Protein AF-A0A7X9BH98-F1 (afdb_monomer)

Foldseek 3Di:
DAFPDWDDAAQKTKTKDKDKDAPDCVVHDPPDDDDDHIWIKIKMWIAGPVCPPPPAAEAEDDPDDPAEAWDDDRHCPSPVVSVVQRVRHGYMTIGPCCHDPGDPDDPVNVQCVDPPGD

pLDDT: mean 91.59, std 9.18, range [48.41, 98.5]

Radius of gyration: 16.56 Å; Cα contacts (8 Å, |Δi|>4): 212; chains: 1; bounding box: 44×30×42 Å

Sequence (118 aa):
MTLLTQYYVPGLHIEDRSIRVPLDWAGHTPGEGFDGESISLFYRVVTAPEHVHDDLPLLVFLQGGPGGAGPRLLNPTSDGWIEEAIKHFRVVLPDQRGTGRSNRIDTHTMARLAPGGA

Mean predicted aligned error: 4.99 Å

Secondary structure (DSSP, 8-state):
-EEEEEEEETTEEEEEEEEEEES--TT--TTS---S-EEEEEEEEEE-GGGTTS-PPEEE----SSSPPPP--SSGGGSTTHHHHTTT-EE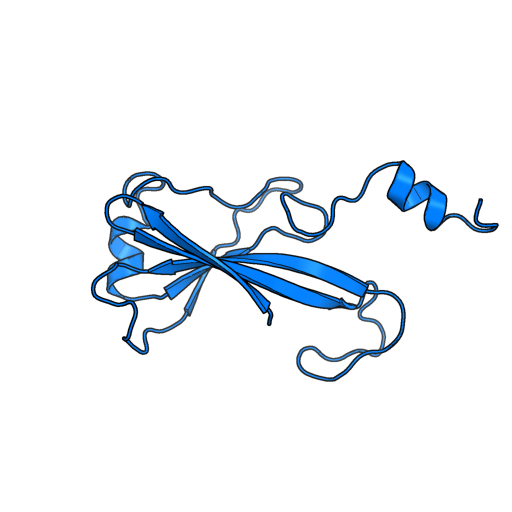EEEPPTTSTTS----HHHHHHHSTT--

Structure (mmCIF, N/CA/C/O backbone):
data_AF-A0A7X9BH98-F1
#
_entry.id   AF-A0A7X9BH98-F1
#
loop_
_atom_site.group_PDB
_atom_site.id
_atom_site.type_symbol
_atom_site.label_atom_id
_atom_site.label_alt_id
_atom_site.label_comp_id
_atom_site.label_asym_id
_atom_site.label_entity_id
_atom_site.label_seq_id
_atom_site.pdbx_PDB_ins_code
_atom_site.Cartn_x
_atom_site.Cartn_y
_atom_site.Cartn_z
_atom_site.occupancy
_atom_site.B_iso_or_equiv
_atom_site.auth_seq_id
_atom_site.auth_comp_id
_atom_site.auth_asym_id
_atom_site.auth_atom_id
_atom_site.pdbx_PDB_model_num
ATOM 1 N N . MET A 1 1 ? 3.078 -14.457 -1.622 1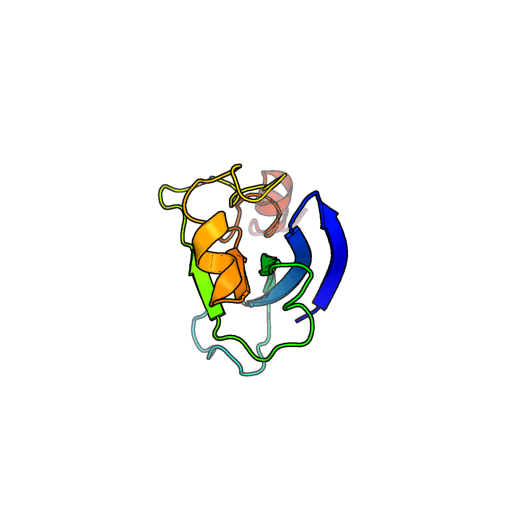.00 83.38 1 MET A N 1
ATOM 2 C CA . MET A 1 1 ? 3.258 -13.127 -0.990 1.00 83.38 1 MET A CA 1
ATOM 3 C C . MET A 1 1 ? 4.012 -13.320 0.312 1.00 83.38 1 MET A C 1
ATOM 5 O O . MET A 1 1 ? 3.624 -14.190 1.078 1.00 83.38 1 MET A O 1
ATOM 9 N N . THR A 1 2 ? 5.078 -12.560 0.546 1.00 94.75 2 THR A N 1
ATOM 10 C CA . THR A 1 2 ? 5.972 -12.736 1.701 1.00 94.75 2 THR A CA 1
ATOM 11 C C . THR A 1 2 ? 5.694 -11.663 2.748 1.00 94.75 2 THR A C 1
ATOM 13 O O . THR A 1 2 ? 5.717 -10.478 2.415 1.00 94.75 2 THR A O 1
ATOM 16 N N . LEU A 1 3 ? 5.450 -12.065 3.998 1.00 97.19 3 LEU A N 1
ATOM 17 C CA . LEU A 1 3 ? 5.443 -11.152 5.144 1.00 97.19 3 LEU A CA 1
ATOM 18 C C . LEU A 1 3 ? 6.889 -10.761 5.466 1.00 97.19 3 LEU A C 1
ATOM 20 O O . LEU A 1 3 ? 7.726 -11.633 5.683 1.00 97.19 3 LEU A O 1
ATOM 24 N N . LEU A 1 4 ? 7.186 -9.462 5.460 1.00 97.38 4 LEU A N 1
ATOM 25 C CA . LEU A 1 4 ? 8.512 -8.937 5.790 1.00 97.38 4 LEU A CA 1
ATOM 26 C C . LEU A 1 4 ? 8.620 -8.610 7.279 1.00 97.38 4 LEU A C 1
ATOM 28 O O . LEU A 1 4 ? 9.616 -8.938 7.913 1.00 97.38 4 LEU A O 1
ATOM 32 N N . THR A 1 5 ? 7.606 -7.936 7.821 1.00 98.00 5 THR A N 1
ATOM 33 C CA . THR A 1 5 ? 7.489 -7.626 9.247 1.00 98.00 5 THR A CA 1
ATOM 34 C C . THR A 1 5 ? 6.040 -7.289 9.589 1.00 98.00 5 THR A C 1
ATOM 36 O O . THR A 1 5 ? 5.269 -6.892 8.715 1.00 98.00 5 THR A O 1
ATOM 39 N N . GLN A 1 6 ? 5.687 -7.438 10.860 1.00 97.62 6 GLN A N 1
ATOM 40 C CA . GLN A 1 6 ? 4.425 -6.975 11.423 1.00 97.62 6 GLN A CA 1
ATOM 41 C C . GLN A 1 6 ? 4.709 -6.221 12.718 1.00 97.62 6 GLN A C 1
ATOM 43 O O . GLN A 1 6 ? 5.617 -6.590 13.467 1.00 97.62 6 GLN A O 1
ATOM 48 N N . TYR A 1 7 ? 3.971 -5.149 12.965 1.00 98.00 7 TYR A N 1
ATOM 49 C CA . TYR A 1 7 ? 4.150 -4.328 14.154 1.00 98.00 7 TYR A CA 1
ATOM 50 C C . TYR A 1 7 ? 2.920 -3.461 14.411 1.00 98.00 7 TYR A C 1
ATOM 52 O O . TYR A 1 7 ? 2.047 -3.306 13.558 1.00 98.00 7 TYR A O 1
ATOM 60 N N . TYR A 1 8 ? 2.877 -2.868 15.599 1.00 97.94 8 TYR A N 1
ATOM 61 C CA . TYR A 1 8 ? 1.834 -1.931 15.990 1.00 97.94 8 TYR A CA 1
ATOM 62 C C . TYR A 1 8 ? 2.390 -0.515 16.047 1.00 97.94 8 TYR A C 1
ATOM 64 O O . TYR A 1 8 ? 3.525 -0.284 16.468 1.00 97.94 8 TYR A O 1
ATOM 72 N N . VAL A 1 9 ? 1.554 0.435 15.657 1.00 97.12 9 VAL A N 1
ATOM 73 C CA . VAL A 1 9 ? 1.670 1.845 16.039 1.00 97.12 9 VAL A CA 1
ATOM 74 C C . VAL A 1 9 ? 0.375 2.226 16.770 1.00 97.12 9 VAL A C 1
ATOM 76 O O . VAL A 1 9 ? -0.577 1.442 16.734 1.00 97.12 9 VAL A O 1
ATOM 79 N N . PRO A 1 10 ? 0.296 3.367 17.480 1.00 97.25 10 PRO A N 1
ATOM 80 C CA . PRO A 1 10 ? -0.925 3.740 18.189 1.00 97.25 10 PRO A CA 1
ATOM 81 C C . PRO A 1 10 ? -2.158 3.632 17.286 1.00 97.25 10 PRO A C 1
ATOM 83 O O . PRO A 1 10 ? -2.215 4.294 16.256 1.00 97.25 10 PRO A O 1
ATOM 86 N N . GLY A 1 11 ? -3.112 2.775 17.654 1.00 96.50 11 GLY A N 1
ATOM 87 C CA . GLY A 1 11 ? -4.370 2.581 16.929 1.00 96.50 11 GLY A CA 1
ATOM 88 C C . GLY A 1 11 ? -4.288 1.834 15.593 1.00 96.50 11 GLY A C 1
ATOM 89 O O . GLY A 1 11 ? -5.313 1.738 14.931 1.00 96.50 11 GLY A O 1
ATOM 90 N N . LEU A 1 12 ? -3.129 1.303 15.177 1.00 97.81 12 LEU A N 1
ATOM 91 C CA . LEU A 1 12 ? -2.997 0.556 13.919 1.00 97.81 12 LEU A CA 1
ATOM 92 C C . LEU A 1 12 ? -2.143 -0.704 14.092 1.00 97.81 12 LEU A C 1
ATOM 94 O O . LEU A 1 12 ? -1.064 -0.672 14.688 1.00 97.81 12 LEU A O 1
ATOM 98 N N . HIS A 1 13 ? -2.587 -1.791 13.475 1.00 98.19 13 HIS A N 1
ATOM 99 C CA . HIS A 1 13 ? -1.764 -2.949 13.164 1.00 98.19 13 HIS A CA 1
ATOM 100 C C . HIS A 1 13 ? -1.265 -2.846 11.721 1.00 98.19 13 HIS A C 1
ATOM 102 O O . HIS A 1 13 ? -2.025 -2.522 10.804 1.00 98.19 13 HIS A O 1
ATOM 108 N N . ILE A 1 14 ? 0.029 -3.091 11.531 1.00 98.25 14 ILE A N 1
ATOM 109 C CA . ILE A 1 14 ? 0.725 -2.902 10.266 1.00 98.25 14 ILE A CA 1
ATOM 110 C C . ILE A 1 14 ? 1.410 -4.197 9.855 1.00 98.25 14 ILE A C 1
ATOM 112 O O . ILE A 1 14 ? 2.258 -4.713 10.581 1.00 98.25 14 ILE A O 1
ATOM 116 N N . GLU A 1 15 ? 1.130 -4.651 8.638 1.00 98.06 15 GLU A N 1
ATOM 117 C CA . GLU A 1 15 ? 1.887 -5.710 7.979 1.00 98.06 15 GLU A CA 1
ATOM 118 C C . GLU A 1 15 ? 2.618 -5.159 6.760 1.00 98.06 15 GLU A C 1
ATOM 120 O O . GLU A 1 15 ? 2.010 -4.723 5.783 1.00 98.06 15 GLU A O 1
ATOM 125 N N . ASP A 1 16 ? 3.939 -5.231 6.786 1.00 98.06 16 ASP A N 1
ATOM 126 C CA . ASP A 1 16 ? 4.775 -4.949 5.631 1.00 98.06 16 ASP A CA 1
ATOM 127 C C . ASP A 1 16 ? 4.961 -6.237 4.830 1.00 98.06 16 ASP A C 1
ATOM 129 O O . ASP A 1 16 ? 5.445 -7.251 5.342 1.00 98.06 16 ASP A O 1
ATOM 133 N N . ARG A 1 17 ? 4.614 -6.201 3.547 1.00 98.00 17 ARG A N 1
ATOM 134 C CA . ARG A 1 17 ? 4.633 -7.369 2.672 1.00 98.00 17 ARG A CA 1
ATOM 135 C C . ARG A 1 17 ? 5.358 -7.086 1.362 1.00 98.00 17 ARG A C 1
ATOM 137 O O . ARG A 1 17 ? 5.569 -5.945 0.956 1.00 98.00 17 ARG A O 1
ATOM 144 N N . SER A 1 18 ? 5.752 -8.169 0.703 1.00 96.81 18 SER A N 1
ATOM 145 C CA . SER A 1 18 ? 6.391 -8.157 -0.609 1.00 96.81 18 SER A CA 1
ATOM 146 C C . SER A 1 18 ? 5.762 -9.190 -1.538 1.00 96.81 18 SER A C 1
ATOM 148 O O . SER A 1 18 ? 5.360 -10.282 -1.117 1.00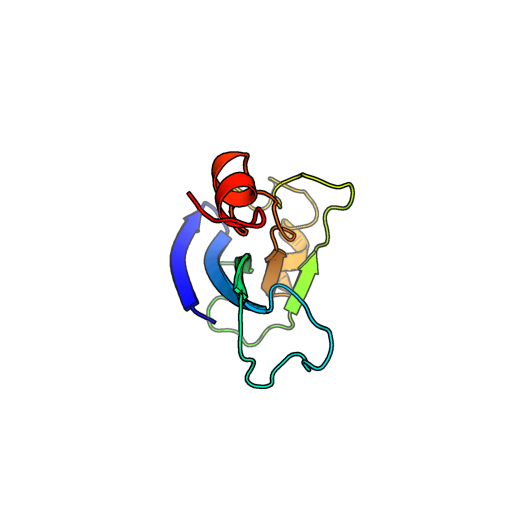 96.81 18 SER A O 1
ATOM 150 N N . ILE A 1 19 ? 5.670 -8.859 -2.821 1.00 95.44 19 ILE A N 1
ATOM 151 C CA . ILE A 1 19 ? 5.259 -9.779 -3.880 1.00 95.44 19 ILE A CA 1
ATOM 152 C C . ILE A 1 19 ? 6.228 -9.687 -5.054 1.00 95.44 19 ILE A C 1
ATOM 154 O O . ILE A 1 19 ? 6.545 -8.595 -5.515 1.00 95.44 19 ILE A O 1
ATOM 158 N N . ARG A 1 20 ? 6.698 -10.839 -5.541 1.00 94.38 20 ARG A N 1
ATOM 159 C CA . ARG A 1 20 ? 7.455 -10.902 -6.793 1.00 94.38 20 ARG A CA 1
ATOM 160 C C . ARG A 1 20 ? 6.499 -10.916 -7.976 1.00 94.38 20 ARG A C 1
ATOM 162 O O . ARG A 1 20 ? 5.494 -11.618 -7.948 1.00 94.38 20 ARG A O 1
ATOM 169 N N . VAL A 1 21 ? 6.846 -10.152 -8.997 1.00 94.62 21 VAL A N 1
ATOM 170 C CA . VAL A 1 21 ? 6.118 -10.009 -10.258 1.00 94.62 21 VAL A CA 1
ATOM 171 C C . VAL A 1 21 ? 7.132 -9.973 -11.400 1.00 94.62 21 VAL A C 1
ATOM 173 O O . VAL A 1 21 ? 8.276 -9.565 -11.162 1.00 94.62 21 VAL A O 1
ATOM 176 N N . PRO A 1 22 ? 6.751 -10.350 -12.628 1.00 94.56 22 PRO A N 1
ATOM 177 C CA . PRO A 1 22 ? 7.658 -10.218 -13.754 1.00 94.56 22 PRO A CA 1
ATOM 178 C C . PRO A 1 22 ? 8.001 -8.739 -13.992 1.00 94.56 22 PRO A C 1
ATOM 180 O O . PRO A 1 22 ? 7.216 -7.828 -13.668 1.00 94.56 22 PRO A O 1
ATOM 183 N N . LEU A 1 23 ? 9.211 -8.506 -14.506 1.00 91.19 23 LEU A N 1
ATOM 184 C CA . LEU A 1 23 ? 9.649 -7.188 -14.960 1.00 91.19 23 LEU A CA 1
ATOM 185 C C . LEU A 1 23 ? 8.824 -6.758 -16.182 1.00 91.19 23 LEU A C 1
ATOM 187 O O . LEU A 1 23 ? 8.331 -5.631 -16.206 1.00 91.19 23 LEU A O 1
ATOM 191 N N . ASP A 1 24 ? 8.617 -7.686 -17.122 1.00 91.81 24 ASP A N 1
ATOM 192 C CA . ASP A 1 24 ? 7.765 -7.536 -18.304 1.00 91.81 24 ASP A CA 1
ATOM 193 C C . ASP A 1 24 ? 6.559 -8.489 -18.246 1.00 91.81 24 ASP A C 1
ATOM 195 O O . ASP A 1 24 ? 6.692 -9.700 -18.072 1.00 91.81 24 ASP A O 1
ATOM 199 N N . TRP A 1 25 ? 5.360 -7.931 -18.399 1.00 93.56 25 TRP A N 1
ATOM 200 C CA . TRP A 1 25 ? 4.113 -8.692 -18.387 1.00 93.56 25 TRP A CA 1
ATOM 201 C C . TRP A 1 25 ? 3.744 -9.309 -19.736 1.00 93.56 25 TRP A C 1
ATOM 203 O O . TRP A 1 25 ? 2.772 -10.060 -19.791 1.00 93.56 25 TRP A O 1
ATOM 213 N N . ALA A 1 26 ? 4.463 -9.017 -20.822 1.00 95.06 26 ALA A N 1
ATOM 214 C CA . ALA A 1 26 ? 4.187 -9.620 -22.121 1.00 95.06 26 ALA A CA 1
ATOM 215 C C . ALA A 1 26 ? 4.203 -11.158 -22.025 1.00 95.06 26 ALA A C 1
ATOM 217 O O . ALA A 1 26 ? 5.210 -11.761 -21.668 1.00 95.06 26 ALA A O 1
ATOM 218 N N . GLY A 1 27 ? 3.062 -11.790 -22.323 1.00 94.00 27 GLY A N 1
ATOM 219 C CA . GLY A 1 27 ? 2.897 -13.245 -22.234 1.00 94.00 27 GLY A CA 1
ATOM 220 C C . GLY A 1 27 ? 2.681 -13.807 -20.820 1.00 94.00 27 GLY A C 1
ATOM 221 O O . GLY A 1 27 ? 2.593 -15.022 -20.683 1.00 94.00 27 GLY A O 1
ATOM 222 N N . HIS A 1 28 ? 2.556 -12.964 -19.789 1.00 95.31 28 HIS A N 1
ATOM 223 C CA . HIS A 1 28 ? 2.351 -13.380 -18.399 1.00 95.31 28 HIS A CA 1
ATOM 224 C C . HIS A 1 28 ? 0.987 -12.933 -17.855 1.00 95.31 28 HIS A C 1
ATOM 226 O O . HIS A 1 28 ? 0.594 -11.773 -17.999 1.00 95.31 28 HIS A O 1
ATOM 232 N N . THR A 1 29 ? 0.298 -13.827 -17.142 1.00 94.75 29 THR A N 1
ATOM 233 C CA . THR A 1 29 ? -0.989 -13.543 -16.487 1.00 94.75 29 THR A CA 1
ATOM 234 C C . THR A 1 29 ? -0.798 -13.332 -14.979 1.00 94.75 29 THR A C 1
ATOM 236 O O . THR A 1 29 ? -0.158 -14.155 -14.320 1.00 94.75 29 THR A O 1
ATOM 239 N N . PRO A 1 30 ? -1.352 -12.265 -14.370 1.00 91.50 30 PRO A N 1
ATOM 240 C CA . PRO A 1 30 ? -1.335 -12.106 -12.917 1.00 91.50 30 PRO A CA 1
ATOM 241 C C . PRO A 1 30 ? -1.961 -13.301 -12.184 1.00 91.50 30 PRO A C 1
ATOM 243 O O . PRO A 1 30 ? -3.068 -13.719 -12.504 1.00 91.50 30 PRO A O 1
ATOM 246 N N . GLY A 1 31 ? -1.276 -13.807 -11.157 1.00 87.94 31 GLY A N 1
ATOM 247 C CA . GLY A 1 31 ? -1.739 -14.947 -10.353 1.00 87.94 31 GLY A CA 1
ATOM 248 C C . GLY A 1 31 ? -1.233 -16.309 -10.836 1.00 87.94 31 GLY A C 1
ATOM 249 O O . GLY A 1 31 ? -1.289 -17.270 -10.072 1.00 87.94 31 GLY A O 1
ATOM 250 N N . GLU A 1 32 ? -0.675 -16.381 -12.042 1.00 92.19 32 GLU A N 1
ATOM 251 C CA . GLU A 1 32 ? 0.003 -17.569 -12.560 1.00 92.19 32 GLU A CA 1
ATOM 252 C C . GLU A 1 32 ? 1.517 -17.508 -12.283 1.00 92.19 32 GLU A C 1
ATOM 254 O O . GLU A 1 32 ? 2.061 -16.478 -11.864 1.00 92.19 32 GLU A O 1
ATOM 259 N N . GLY A 1 33 ? 2.206 -18.636 -12.478 1.00 91.88 33 GLY A N 1
ATOM 260 C CA . GLY A 1 33 ? 3.669 -18.661 -12.479 1.00 91.88 33 GLY A CA 1
ATOM 261 C C . GLY A 1 33 ? 4.234 -17.848 -13.648 1.00 91.88 33 GLY A C 1
ATOM 262 O O . GLY A 1 33 ? 3.585 -17.706 -14.680 1.00 91.88 33 GLY A O 1
ATOM 263 N N . PHE A 1 34 ? 5.442 -17.314 -13.489 1.00 94.69 34 PHE A N 1
ATOM 264 C CA . PHE A 1 34 ? 6.149 -16.580 -14.537 1.00 94.69 34 PHE A CA 1
ATOM 265 C C . PHE A 1 34 ? 7.633 -16.944 -14.522 1.00 94.69 34 PHE A C 1
ATOM 267 O O . PHE A 1 34 ? 8.181 -17.278 -13.467 1.00 94.69 34 PHE A O 1
ATOM 274 N N . ASP A 1 35 ? 8.274 -16.804 -15.679 1.00 91.06 35 ASP A N 1
ATOM 275 C CA . ASP A 1 35 ? 9.706 -17.022 -15.866 1.00 91.06 35 ASP A CA 1
ATOM 276 C C . ASP A 1 35 ? 10.421 -15.690 -16.166 1.00 91.06 35 ASP A C 1
ATOM 278 O O . ASP A 1 35 ? 9.797 -14.649 -16.375 1.00 91.06 35 ASP A O 1
ATOM 282 N N . GLY A 1 36 ? 11.756 -15.707 -16.183 1.00 90.25 36 GLY A N 1
ATOM 283 C CA . GLY A 1 36 ? 12.572 -14.548 -16.560 1.00 90.25 36 GLY A CA 1
ATOM 284 C C . GLY A 1 36 ? 12.825 -13.531 -15.440 1.00 90.25 36 GLY A C 1
ATOM 285 O O . GLY A 1 36 ? 12.784 -13.844 -14.245 1.00 90.25 36 GLY A O 1
ATOM 286 N N . GLU A 1 37 ? 13.176 -12.302 -15.834 1.00 89.69 37 GLU A N 1
ATOM 287 C CA . GLU A 1 37 ? 13.507 -11.231 -14.891 1.00 89.69 37 GLU A CA 1
ATOM 288 C C . GLU A 1 37 ? 12.281 -10.756 -14.108 1.00 89.69 37 GLU A C 1
ATOM 290 O O . GLU A 1 37 ? 11.166 -10.649 -14.618 1.00 89.69 37 GLU A O 1
ATOM 295 N N . SER A 1 38 ? 12.494 -10.428 -12.836 1.00 91.62 38 SER A N 1
ATOM 296 C CA . SER A 1 38 ? 11.408 -10.098 -11.920 1.00 91.62 38 SER A CA 1
ATOM 297 C C . SER A 1 38 ? 11.790 -8.976 -10.978 1.00 91.62 38 SER A C 1
ATOM 299 O O . SER A 1 38 ? 12.955 -8.850 -10.601 1.00 91.62 38 SER A O 1
ATOM 301 N N . ILE A 1 39 ? 10.780 -8.267 -10.491 1.00 92.50 39 ILE A N 1
ATOM 302 C CA . ILE A 1 39 ? 10.909 -7.283 -9.424 1.00 92.50 39 ILE A CA 1
ATOM 303 C C . ILE A 1 39 ? 10.016 -7.665 -8.242 1.00 92.50 39 ILE A C 1
ATOM 305 O O . ILE A 1 39 ? 9.019 -8.370 -8.376 1.00 92.50 39 ILE A O 1
ATOM 309 N N . SER A 1 40 ? 10.372 -7.174 -7.068 1.00 94.12 40 SER A N 1
ATOM 310 C CA . SER A 1 40 ? 9.589 -7.247 -5.831 1.00 94.12 40 SER A CA 1
ATOM 311 C C . SER A 1 40 ? 8.857 -5.930 -5.576 1.00 94.12 40 SER A C 1
ATOM 313 O O . SER A 1 40 ? 9.477 -4.865 -5.506 1.00 94.12 40 SER A O 1
ATOM 315 N N . LEU A 1 41 ? 7.549 -6.001 -5.379 1.00 95.25 41 LEU A N 1
ATOM 316 C CA . LEU A 1 41 ? 6.725 -4.866 -4.986 1.00 95.25 41 LEU A CA 1
ATOM 317 C C . LEU A 1 41 ? 6.430 -4.938 -3.497 1.00 95.25 41 LEU A C 1
ATOM 319 O O . LEU A 1 41 ? 5.955 -5.959 -3.000 1.00 95.25 41 LEU A O 1
ATOM 323 N N . PHE A 1 42 ? 6.726 -3.849 -2.805 1.00 97.00 42 PHE A N 1
ATOM 324 C CA . PHE A 1 42 ? 6.387 -3.623 -1.417 1.00 97.00 42 PHE A CA 1
ATOM 325 C C . PHE A 1 42 ? 4.963 -3.079 -1.307 1.00 97.00 42 PHE A C 1
ATOM 327 O O . PHE A 1 42 ? 4.552 -2.197 -2.059 1.00 97.00 42 PHE A O 1
ATOM 334 N N . TYR A 1 43 ? 4.221 -3.570 -0.326 1.00 97.50 43 TYR A N 1
ATOM 335 C CA . TYR A 1 43 ? 2.949 -2.986 0.072 1.00 97.50 43 TYR A CA 1
ATOM 336 C C . TYR A 1 43 ? 2.733 -3.199 1.558 1.00 97.50 43 TYR A C 1
ATOM 338 O O . TYR A 1 43 ? 3.235 -4.153 2.156 1.00 97.50 43 TYR A O 1
ATOM 346 N N . ARG A 1 44 ? 1.964 -2.295 2.145 1.00 97.56 44 ARG A N 1
ATOM 347 C CA . ARG A 1 44 ? 1.562 -2.358 3.538 1.00 97.56 44 ARG A CA 1
ATOM 348 C C . ARG A 1 44 ? 0.091 -2.709 3.641 1.00 97.56 44 ARG A C 1
ATOM 350 O O . ARG A 1 44 ? -0.704 -2.180 2.876 1.00 97.56 44 ARG A O 1
ATOM 357 N N . VAL A 1 45 ? -0.263 -3.560 4.591 1.00 98.00 45 VAL A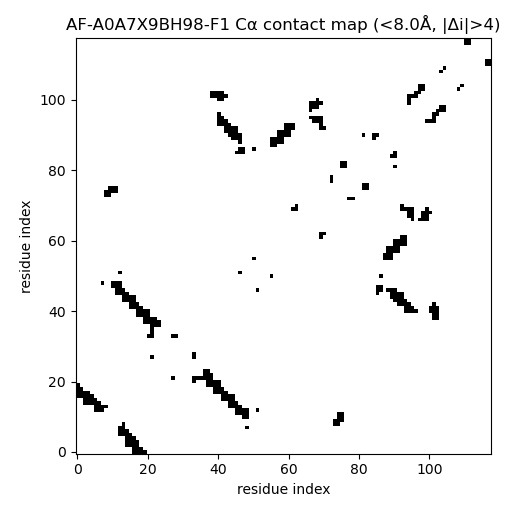 N 1
ATOM 358 C CA . VAL A 1 45 ? -1.649 -3.776 5.008 1.00 98.00 45 VAL A CA 1
ATOM 359 C C . VAL A 1 45 ? -1.834 -3.114 6.367 1.00 98.00 45 VAL A C 1
ATOM 361 O O . VAL A 1 45 ? -1.001 -3.284 7.256 1.00 98.00 45 VAL A O 1
ATOM 364 N N . VAL A 1 46 ? -2.886 -2.318 6.500 1.00 98.19 46 VAL A N 1
ATOM 365 C CA . VAL A 1 46 ? -3.213 -1.534 7.690 1.00 98.19 46 VAL A CA 1
ATOM 366 C C . VAL A 1 46 ? -4.598 -1.941 8.163 1.00 98.19 46 VAL A C 1
ATOM 368 O O . VAL A 1 46 ? -5.550 -1.927 7.381 1.00 98.19 46 VAL A O 1
ATOM 371 N N . THR A 1 47 ? -4.708 -2.289 9.438 1.00 98.00 47 THR A N 1
ATOM 372 C CA . THR A 1 47 ? -5.973 -2.651 10.086 1.00 98.00 47 THR A CA 1
ATOM 373 C C . THR A 1 47 ? -6.059 -2.001 11.459 1.00 98.00 47 THR A C 1
ATOM 375 O O . THR A 1 47 ? -5.035 -1.645 12.049 1.00 98.00 47 THR A O 1
ATOM 378 N N . ALA A 1 48 ? -7.268 -1.876 12.002 1.00 97.50 48 ALA A N 1
ATOM 379 C CA . ALA A 1 48 ? -7.411 -1.612 13.428 1.00 97.50 48 ALA A CA 1
ATOM 380 C C . ALA A 1 48 ? -6.922 -2.847 14.226 1.00 97.50 48 ALA A C 1
ATOM 382 O O . ALA A 1 48 ? -7.111 -3.976 13.752 1.00 97.50 48 ALA A O 1
ATOM 383 N N . PRO A 1 49 ? -6.273 -2.677 15.394 1.00 97.25 49 PRO A N 1
ATOM 384 C CA . PRO A 1 49 ? -5.807 -3.787 16.232 1.00 97.25 49 PRO A CA 1
ATOM 385 C C . PRO A 1 49 ? -6.897 -4.803 16.601 1.00 97.25 49 PRO A C 1
ATOM 387 O O . PRO A 1 49 ? -6.645 -6.004 16.632 1.00 97.25 49 PRO A O 1
ATOM 390 N N . GLU A 1 50 ? -8.117 -4.335 16.842 1.00 96.88 50 GLU A N 1
ATOM 391 C CA . GLU A 1 50 ? -9.287 -5.151 17.164 1.00 96.88 50 GLU A CA 1
ATOM 392 C C . GLU A 1 50 ? -9.780 -6.011 15.989 1.00 96.88 50 GLU A C 1
ATOM 394 O O . GLU A 1 50 ? -10.427 -7.026 16.222 1.00 96.88 50 GLU A O 1
ATOM 399 N N . HIS A 1 51 ? -9.420 -5.656 14.750 1.00 97.00 51 HIS A N 1
ATOM 400 C CA . HIS A 1 51 ? -9.860 -6.328 13.522 1.00 97.00 51 HIS A CA 1
ATOM 401 C C . HIS A 1 51 ? -8.776 -7.209 12.879 1.00 97.00 51 HIS A C 1
ATOM 403 O O . HIS A 1 51 ? -8.927 -7.662 11.746 1.00 97.00 51 HIS A O 1
ATOM 409 N N . VAL A 1 52 ? -7.659 -7.471 13.568 1.00 95.62 52 VAL A N 1
ATOM 410 C CA . VAL A 1 52 ? -6.526 -8.246 13.013 1.00 95.62 52 VAL A CA 1
ATOM 411 C C . VAL A 1 52 ? -6.918 -9.676 12.624 1.00 95.62 52 VAL A C 1
ATOM 413 O O . VAL A 1 52 ? -6.331 -10.251 11.707 1.00 95.62 52 VAL A O 1
ATOM 416 N N . HIS A 1 53 ? -7.912 -10.251 13.299 1.00 95.44 53 HIS A N 1
ATOM 417 C CA . HIS A 1 53 ? -8.397 -11.608 13.041 1.00 95.44 53 HIS A CA 1
ATOM 418 C C . HIS A 1 53 ? -9.690 -11.651 12.221 1.00 95.44 53 HIS A C 1
ATOM 420 O O . HIS A 1 53 ? -10.174 -12.740 11.912 1.00 95.44 53 HIS A O 1
ATOM 426 N N . ASP A 1 54 ? -10.222 -10.490 11.845 1.00 97.25 54 ASP A N 1
ATOM 427 C CA . ASP A 1 54 ? -11.473 -10.391 11.110 1.00 97.25 54 ASP A CA 1
ATOM 428 C C . ASP A 1 54 ? -11.236 -10.548 9.605 1.00 97.25 54 ASP A C 1
ATOM 430 O O . ASP A 1 54 ? -10.232 -10.091 9.045 1.00 97.25 54 ASP A O 1
ATOM 434 N N . ASP A 1 55 ? -12.201 -11.152 8.912 1.00 96.19 55 ASP A N 1
ATOM 435 C CA . ASP A 1 55 ? -12.176 -11.251 7.452 1.00 96.19 55 ASP A CA 1
ATOM 436 C C . ASP A 1 55 ? -12.856 -10.040 6.799 1.00 96.19 55 ASP A C 1
ATOM 438 O O . ASP A 1 55 ? -13.920 -10.133 6.188 1.00 96.19 55 ASP A O 1
ATOM 442 N N . LEU A 1 56 ? -12.245 -8.865 6.967 1.00 97.88 56 LEU A N 1
ATOM 443 C CA . LEU A 1 56 ? -12.736 -7.623 6.367 1.00 97.88 56 LEU A CA 1
ATOM 444 C C . LEU A 1 56 ? -12.333 -7.503 4.883 1.00 97.88 56 LEU A C 1
ATOM 446 O O . LEU A 1 56 ? -11.243 -7.946 4.494 1.00 97.88 56 LEU A O 1
ATOM 450 N N . PRO A 1 57 ? -13.150 -6.858 4.030 1.00 98.25 57 PRO A N 1
ATOM 451 C CA . PRO A 1 57 ? -12.793 -6.604 2.634 1.00 98.25 57 PRO A CA 1
ATOM 452 C C . PRO A 1 57 ? -11.506 -5.773 2.496 1.00 98.25 57 PRO A C 1
ATOM 454 O O . PRO A 1 57 ? -11.129 -5.009 3.386 1.00 98.25 57 PRO A O 1
ATOM 457 N N . LEU A 1 58 ? -10.816 -5.915 1.359 1.00 98.12 58 LEU A N 1
ATOM 458 C CA . LEU A 1 58 ? -9.620 -5.125 1.052 1.00 98.12 58 LEU A CA 1
ATOM 459 C C . LEU A 1 58 ? -10.001 -3.774 0.436 1.00 98.12 58 LEU A C 1
ATOM 461 O O . LEU A 1 58 ? -10.836 -3.718 -0.465 1.00 98.12 58 LEU A O 1
ATOM 465 N N . LEU A 1 59 ? -9.316 -2.708 0.851 1.00 98.31 59 LEU A N 1
ATOM 466 C CA . LEU A 1 59 ? -9.380 -1.391 0.213 1.00 98.31 59 LEU A CA 1
ATOM 467 C C . LEU A 1 59 ? -7.982 -0.984 -0.250 1.00 98.31 59 LEU A C 1
ATOM 469 O O . LEU A 1 59 ? -7.092 -0.800 0.573 1.00 98.31 59 LEU A O 1
ATOM 473 N N . VAL A 1 60 ? -7.773 -0.837 -1.557 1.00 97.38 60 VAL A N 1
ATOM 474 C CA . VAL A 1 60 ? -6.465 -0.461 -2.117 1.00 97.38 60 VAL A CA 1
ATOM 475 C C . VAL A 1 60 ? -6.426 1.040 -2.380 1.00 97.38 60 VAL A C 1
ATOM 477 O O . VAL A 1 60 ? -7.257 1.557 -3.125 1.00 97.38 60 VAL A O 1
ATOM 480 N N . PHE A 1 61 ? -5.436 1.732 -1.816 1.00 95.44 61 PHE A N 1
ATOM 481 C CA . PHE A 1 61 ? -5.211 3.156 -2.065 1.00 95.44 61 PHE A CA 1
ATOM 482 C C . PHE A 1 61 ? -4.077 3.376 -3.066 1.00 95.44 61 PHE A C 1
ATOM 484 O O . PHE A 1 61 ? -2.962 2.893 -2.882 1.00 95.44 61 PHE A O 1
ATOM 491 N N . LEU A 1 62 ? -4.348 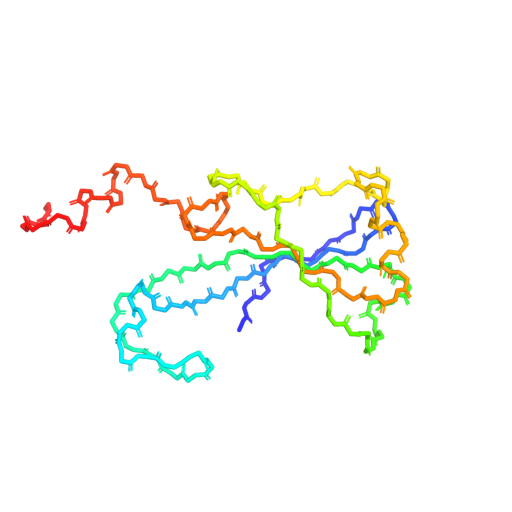4.158 -4.109 1.00 93.19 62 LEU A N 1
ATOM 492 C CA . LEU A 1 62 ? -3.362 4.556 -5.108 1.00 93.19 62 LEU A CA 1
ATOM 493 C C . LEU A 1 62 ? -3.121 6.061 -4.976 1.00 93.19 62 LEU A C 1
ATOM 495 O O . LEU A 1 62 ? -3.912 6.857 -5.468 1.00 93.19 62 LEU A O 1
ATOM 499 N N . GLN A 1 63 ? -2.020 6.434 -4.317 1.00 87.44 63 GLN A N 1
ATOM 500 C CA . GLN A 1 63 ? -1.661 7.821 -3.970 1.00 87.44 63 GLN A CA 1
ATOM 501 C C . GLN A 1 63 ? -1.726 8.817 -5.144 1.00 87.44 63 GLN A C 1
ATOM 503 O O . GLN A 1 63 ? -1.935 10.010 -4.934 1.00 87.44 63 GLN A O 1
ATOM 508 N N . GLY A 1 64 ? -1.537 8.346 -6.378 1.00 87.12 64 GLY A N 1
ATOM 509 C CA . GLY A 1 64 ? -1.378 9.212 -7.540 1.00 87.12 64 GLY A CA 1
ATOM 510 C C . GLY A 1 64 ? 0.018 9.836 -7.609 1.00 87.12 64 GLY A C 1
ATOM 511 O O . GLY A 1 64 ? 0.936 9.418 -6.899 1.00 87.12 64 GLY A O 1
ATOM 512 N N . GLY A 1 65 ? 0.183 10.795 -8.529 1.00 86.50 65 GLY A N 1
ATOM 513 C CA . GLY A 1 65 ? 1.500 11.236 -9.001 1.00 86.50 65 GLY A CA 1
ATOM 514 C C . GLY A 1 65 ? 2.351 10.063 -9.525 1.00 86.50 65 GLY A C 1
ATOM 515 O O . GLY A 1 65 ? 1.936 8.904 -9.491 1.00 86.50 65 GLY A O 1
ATOM 516 N N . PRO A 1 66 ? 3.561 10.330 -10.018 1.00 84.31 66 PRO A N 1
ATOM 517 C CA . PRO A 1 66 ? 4.582 9.293 -10.119 1.00 84.31 66 PRO A CA 1
ATOM 518 C C . PRO A 1 66 ? 5.719 9.524 -9.111 1.00 84.31 66 PRO A C 1
ATOM 520 O O . PRO A 1 66 ? 5.965 10.641 -8.662 1.00 84.31 66 PRO A O 1
ATOM 523 N N . GLY A 1 67 ? 6.446 8.457 -8.772 1.00 83.81 67 GLY A N 1
ATOM 524 C CA . GLY A 1 67 ? 7.731 8.540 -8.060 1.00 83.81 67 GLY A CA 1
ATOM 525 C C . GLY A 1 67 ? 7.674 8.561 -6.526 1.00 83.81 67 GLY A C 1
ATOM 526 O O . GLY A 1 67 ? 8.713 8.405 -5.887 1.00 83.81 67 GLY A O 1
ATOM 527 N N . GLY A 1 68 ? 6.494 8.702 -5.918 1.00 87.12 68 GLY A N 1
ATOM 528 C CA . GLY A 1 68 ? 6.317 8.695 -4.460 1.00 87.12 68 GLY A CA 1
ATOM 529 C C . GLY A 1 68 ? 6.217 7.292 -3.846 1.00 87.12 68 GLY A C 1
ATOM 530 O O . GLY A 1 68 ? 5.699 6.362 -4.468 1.00 87.12 68 GLY A O 1
ATOM 531 N N . ALA A 1 69 ? 6.701 7.143 -2.610 1.00 91.25 69 ALA A N 1
ATOM 532 C CA . ALA A 1 69 ? 6.372 5.996 -1.761 1.00 91.25 69 ALA A CA 1
ATOM 533 C C . ALA A 1 69 ? 4.966 6.172 -1.173 1.00 91.25 69 ALA A C 1
ATOM 535 O O . ALA A 1 69 ? 4.612 7.295 -0.814 1.00 91.25 69 ALA A O 1
ATOM 536 N N . GLY A 1 70 ? 4.221 5.077 -0.998 1.00 91.38 70 GLY A N 1
ATOM 537 C CA . GLY A 1 70 ? 2.900 5.124 -0.374 1.00 91.38 70 GLY A CA 1
ATOM 538 C C . GLY A 1 70 ? 2.957 5.617 1.083 1.00 91.38 70 GLY A C 1
ATOM 539 O O . GLY A 1 70 ? 4.022 5.555 1.715 1.00 91.38 70 GLY A O 1
ATOM 540 N N . PRO A 1 71 ? 1.825 6.068 1.659 1.00 93.38 71 PRO A N 1
ATOM 541 C CA . PRO A 1 71 ? 1.794 6.665 2.991 1.00 93.38 71 PRO A CA 1
ATOM 542 C C . PRO A 1 71 ? 2.457 5.801 4.072 1.00 93.38 71 PRO A C 1
ATOM 544 O O . PRO A 1 71 ? 2.297 4.577 4.123 1.00 93.38 71 PRO A O 1
ATOM 547 N N . ARG A 1 72 ? 3.209 6.448 4.968 1.00 94.19 72 ARG A N 1
ATOM 548 C CA . ARG A 1 72 ? 3.855 5.817 6.128 1.00 94.19 72 ARG A CA 1
ATOM 549 C C . ARG A 1 72 ? 3.181 6.294 7.406 1.00 94.19 72 ARG A C 1
ATOM 551 O O . ARG A 1 72 ? 3.641 7.222 8.056 1.00 94.19 72 ARG A O 1
ATOM 558 N N . LEU A 1 73 ? 2.059 5.657 7.712 1.00 95.31 73 LEU A N 1
ATOM 559 C CA . LEU A 1 73 ? 1.194 6.028 8.828 1.00 95.31 73 LEU A CA 1
ATOM 560 C C . LEU A 1 73 ? 1.866 5.772 10.182 1.00 95.31 73 LEU A C 1
ATOM 562 O O . LEU A 1 73 ? 2.534 4.750 10.362 1.00 95.31 73 LEU A O 1
ATOM 566 N N . LEU A 1 74 ? 1.647 6.689 11.125 1.00 95.44 74 LEU A N 1
ATOM 567 C CA . LEU A 1 74 ? 2.100 6.587 12.517 1.00 95.44 74 LEU A CA 1
ATOM 568 C C . LEU A 1 74 ? 0.932 6.419 13.499 1.00 95.44 74 LEU A C 1
ATOM 570 O O . LEU A 1 74 ? 1.148 6.009 14.633 1.00 95.44 74 LEU A O 1
ATOM 574 N N . ASN A 1 75 ? -0.286 6.758 13.078 1.00 96.25 75 ASN A N 1
ATOM 575 C CA . ASN A 1 75 ? -1.542 6.655 13.824 1.00 96.25 75 ASN A CA 1
ATOM 576 C C . ASN A 1 75 ? -2.737 6.837 12.852 1.00 96.25 75 ASN A C 1
ATOM 578 O O . ASN A 1 75 ? -2.513 7.211 11.694 1.00 96.25 75 ASN A O 1
ATOM 582 N N . PRO A 1 76 ? -3.993 6.605 13.284 1.00 95.44 76 PRO A N 1
ATOM 583 C CA . PRO A 1 76 ? -5.170 6.722 12.419 1.00 95.44 76 PRO A CA 1
ATOM 584 C C . PRO A 1 76 ? -5.377 8.112 11.806 1.00 95.44 76 PRO A C 1
ATOM 586 O O . PRO A 1 76 ? -5.906 8.222 10.706 1.00 95.44 76 PRO A O 1
ATOM 589 N N . THR A 1 77 ? -4.911 9.168 12.476 1.00 94.69 77 THR A N 1
ATOM 590 C CA . THR A 1 77 ? -5.073 10.559 12.028 1.00 94.69 77 THR A CA 1
ATOM 591 C C . THR A 1 77 ? -3.945 11.043 11.113 1.00 94.69 77 THR A C 1
ATOM 593 O O . THR A 1 77 ? -3.977 12.184 10.656 1.00 94.69 77 THR A O 1
ATOM 596 N N . SER A 1 78 ? -2.959 10.188 10.804 1.00 91.69 78 SER A N 1
ATOM 597 C CA . SER A 1 78 ? -1.853 10.506 9.884 1.00 91.69 78 SER A CA 1
ATOM 598 C C . SER A 1 78 ? -2.344 10.825 8.469 1.00 91.69 78 SER A C 1
ATOM 600 O O . SER A 1 78 ? -1.695 11.578 7.748 1.00 91.69 78 SER A O 1
ATOM 602 N N . ASP A 1 79 ? -3.480 10.248 8.083 1.00 87.69 79 ASP A N 1
ATOM 603 C CA . ASP A 1 79 ? -4.209 10.564 6.863 1.00 87.69 79 ASP A CA 1
ATOM 604 C C . ASP A 1 79 ? -5.700 10.378 7.169 1.00 87.69 79 ASP A C 1
ATOM 606 O O . ASP A 1 79 ? -6.140 9.264 7.441 1.00 87.69 79 ASP A O 1
ATOM 610 N N . GLY A 1 80 ? -6.457 11.475 7.233 1.00 85.50 80 GLY A N 1
ATOM 611 C CA . GLY A 1 80 ? -7.723 11.546 7.979 1.00 85.50 80 GLY A CA 1
ATOM 612 C C . GLY A 1 80 ? -8.827 10.572 7.550 1.00 85.50 80 GLY A C 1
ATOM 613 O O . GLY A 1 80 ? -9.770 10.359 8.303 1.00 85.50 80 GLY A O 1
ATOM 614 N N . TRP A 1 81 ? -8.725 9.952 6.372 1.00 95.19 81 TRP A N 1
ATOM 615 C CA . TRP A 1 81 ? -9.674 8.926 5.925 1.00 95.19 81 TRP A CA 1
ATOM 616 C C . TRP A 1 81 ? -9.356 7.523 6.469 1.00 95.19 81 TRP A C 1
ATOM 618 O O . TRP A 1 81 ? -10.244 6.669 6.510 1.00 95.19 81 TRP A O 1
ATOM 628 N N . ILE A 1 82 ? -8.113 7.273 6.901 1.00 97.00 82 ILE A N 1
ATOM 629 C CA . ILE A 1 82 ? -7.668 5.972 7.418 1.00 97.00 82 ILE A CA 1
ATOM 630 C C . ILE A 1 82 ? -8.444 5.596 8.673 1.00 97.00 82 ILE A C 1
ATOM 632 O O . ILE A 1 82 ? -8.864 4.449 8.786 1.00 97.00 82 ILE A O 1
ATOM 636 N N . GLU A 1 83 ? -8.646 6.543 9.591 1.00 96.38 83 GLU A N 1
ATOM 637 C CA . GLU A 1 83 ? -9.345 6.303 10.857 1.00 96.38 83 GLU A CA 1
ATOM 638 C C . GLU A 1 83 ? -10.737 5.696 10.659 1.00 96.38 83 GLU A C 1
ATOM 640 O O . GLU A 1 83 ? -11.134 4.809 11.411 1.00 96.38 83 GLU A O 1
ATOM 645 N N . GLU A 1 84 ? -11.462 6.124 9.626 1.00 97.31 84 GLU A N 1
ATOM 646 C CA . GLU A 1 84 ? -12.752 5.527 9.293 1.00 97.31 84 GLU A CA 1
ATOM 647 C C . GLU A 1 84 ? -12.593 4.233 8.490 1.00 97.31 84 GLU A C 1
ATOM 649 O O . GLU A 1 84 ? -13.261 3.242 8.776 1.00 97.31 84 GLU A O 1
AT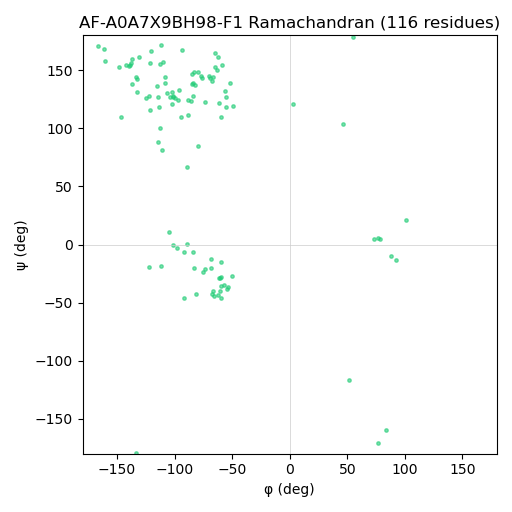OM 654 N N . ALA A 1 85 ? -11.691 4.199 7.507 1.00 97.94 85 ALA A N 1
ATOM 655 C CA . ALA A 1 85 ? -11.544 3.046 6.623 1.00 97.94 85 ALA A CA 1
ATOM 656 C C . ALA A 1 85 ? -11.165 1.755 7.363 1.00 97.94 85 ALA A C 1
ATOM 658 O O . ALA A 1 85 ? -11.700 0.693 7.049 1.00 97.94 85 ALA A O 1
ATOM 659 N N . ILE A 1 86 ? -10.286 1.827 8.366 1.00 97.25 86 ILE A N 1
ATOM 660 C CA . ILE A 1 86 ? -9.812 0.640 9.100 1.00 97.25 86 ILE A CA 1
ATOM 661 C C . ILE A 1 86 ? -10.889 -0.038 9.959 1.00 97.25 86 ILE A C 1
ATOM 663 O O . ILE A 1 86 ? -10.665 -1.156 10.417 1.00 97.25 86 ILE A O 1
ATOM 667 N N . LYS A 1 87 ? -12.042 0.613 10.171 1.00 96.25 87 LYS A N 1
ATOM 668 C CA . LYS A 1 87 ? -13.212 0.024 10.847 1.00 96.25 87 LYS A CA 1
ATOM 669 C C . LYS A 1 87 ? -13.960 -0.967 9.954 1.00 96.25 87 LYS A C 1
ATOM 671 O O . LYS A 1 87 ? -14.680 -1.823 10.450 1.00 96.25 87 LYS A O 1
ATOM 676 N N . HIS A 1 88 ? -13.813 -0.832 8.634 1.00 97.62 88 HIS A N 1
ATOM 677 C CA . HIS A 1 88 ? -14.592 -1.588 7.645 1.00 97.62 88 HIS A CA 1
ATOM 678 C C . HIS A 1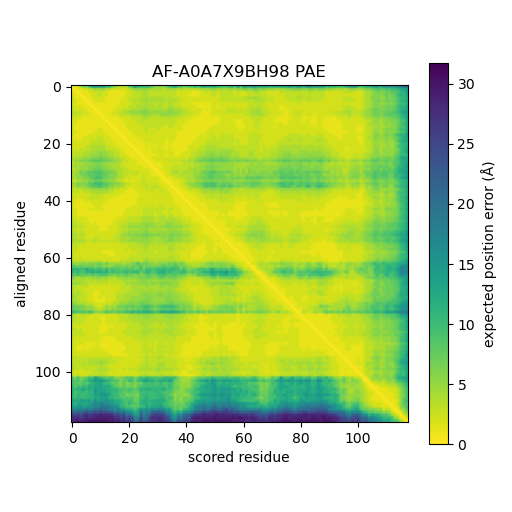 88 ? -13.714 -2.409 6.696 1.00 97.62 88 HIS A C 1
ATOM 680 O O . HIS A 1 88 ? -14.206 -3.338 6.058 1.00 97.62 88 HIS A O 1
ATOM 686 N N . PHE A 1 89 ? -12.425 -2.077 6.583 1.00 98.50 89 PHE A N 1
ATOM 687 C CA . PHE A 1 89 ? -11.521 -2.640 5.584 1.00 98.50 89 PHE A CA 1
ATOM 688 C C . PHE A 1 89 ? -10.146 -2.983 6.154 1.00 98.50 89 PHE A C 1
ATOM 690 O O . PHE A 1 89 ? -9.642 -2.340 7.076 1.00 98.50 89 PHE A O 1
ATOM 697 N N . ARG A 1 90 ? -9.467 -3.919 5.485 1.00 98.19 90 ARG A N 1
ATOM 698 C CA . ARG A 1 90 ? -8.003 -4.017 5.524 1.00 98.19 90 ARG A CA 1
ATOM 699 C C . ARG A 1 90 ? -7.440 -3.135 4.415 1.00 98.19 90 ARG A C 1
ATOM 701 O O . ARG A 1 90 ? -7.621 -3.418 3.227 1.00 98.19 90 ARG A O 1
ATOM 708 N N . VAL A 1 91 ? -6.780 -2.046 4.789 1.00 98.25 91 VAL A N 1
ATOM 709 C CA . VAL A 1 91 ? -6.312 -1.035 3.837 1.00 98.25 91 VAL A CA 1
ATOM 710 C C . VAL A 1 91 ? -4.944 -1.431 3.288 1.00 98.25 91 VAL A C 1
ATOM 712 O O . VAL A 1 91 ? -3.997 -1.624 4.044 1.00 98.25 91 VAL A O 1
ATOM 715 N N . VAL A 1 92 ? -4.820 -1.532 1.968 1.00 98.19 92 VAL A N 1
ATOM 716 C CA . VAL A 1 92 ? -3.580 -1.870 1.266 1.00 98.19 92 VAL A CA 1
ATOM 717 C C . VAL A 1 92 ? -2.956 -0.603 0.682 1.00 98.19 92 VAL A C 1
ATOM 719 O O . VAL A 1 92 ? -3.557 0.072 -0.155 1.00 98.19 92 VAL A O 1
ATOM 722 N N . LEU A 1 93 ? -1.723 -0.311 1.096 1.00 97.25 93 LEU A N 1
ATOM 723 C CA . LEU A 1 93 ? -0.912 0.829 0.669 1.00 97.25 93 LEU A CA 1
ATOM 724 C C . LEU A 1 93 ? 0.315 0.320 -0.112 1.00 97.25 93 LEU A C 1
ATOM 726 O O . LEU A 1 93 ? 1.355 0.031 0.492 1.00 97.25 93 LEU A O 1
ATOM 730 N N . PRO A 1 94 ? 0.208 0.134 -1.437 1.00 96.69 94 PRO A N 1
ATOM 731 C CA . PRO A 1 94 ? 1.325 -0.293 -2.265 1.00 96.69 94 PRO A CA 1
ATOM 732 C C . PRO A 1 94 ? 2.308 0.849 -2.531 1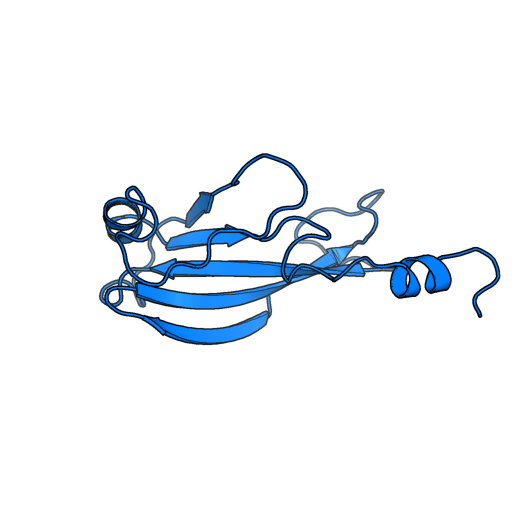.00 96.69 94 PRO A C 1
ATOM 734 O O . PRO A 1 94 ? 1.916 1.985 -2.793 1.00 96.69 94 PRO A O 1
ATOM 737 N N . ASP A 1 95 ? 3.594 0.514 -2.566 1.00 95.50 95 ASP A N 1
ATOM 738 C CA . ASP A 1 95 ? 4.567 1.318 -3.295 1.00 95.50 95 ASP A CA 1
ATOM 739 C C . ASP A 1 95 ? 4.524 0.886 -4.766 1.00 95.50 95 ASP A C 1
ATOM 741 O O . ASP A 1 95 ? 4.639 -0.304 -5.082 1.00 95.50 95 ASP A O 1
ATOM 745 N N . GLN A 1 96 ? 4.356 1.838 -5.680 1.00 91.94 96 GLN A N 1
ATOM 746 C CA . GLN A 1 96 ? 4.339 1.548 -7.114 1.00 91.94 96 GLN A CA 1
ATOM 747 C C . GLN A 1 96 ? 5.707 1.033 -7.598 1.00 91.94 96 GLN A C 1
ATOM 749 O O . GLN A 1 96 ? 6.721 1.137 -6.909 1.00 91.94 96 GLN A O 1
ATOM 754 N N . ARG A 1 97 ? 5.754 0.446 -8.801 1.00 92.25 97 ARG A N 1
ATOM 755 C CA . ARG A 1 97 ? 6.998 -0.103 -9.373 1.00 92.25 97 ARG A CA 1
ATOM 756 C C . ARG A 1 97 ? 8.089 0.970 -9.413 1.00 92.25 97 ARG A C 1
ATOM 758 O O . ARG A 1 97 ? 7.867 2.044 -9.961 1.00 92.25 97 ARG A O 1
ATOM 765 N N . GLY A 1 98 ? 9.257 0.664 -8.851 1.00 90.06 98 GLY A N 1
ATOM 766 C CA . GLY A 1 98 ? 10.398 1.578 -8.826 1.00 90.06 98 GLY A CA 1
ATOM 767 C C . GLY A 1 98 ? 10.294 2.711 -7.804 1.00 90.06 98 GLY A C 1
ATOM 768 O O . GLY A 1 98 ? 11.168 3.576 -7.793 1.00 90.06 98 GLY A O 1
ATOM 769 N N . THR A 1 99 ? 9.265 2.737 -6.949 1.00 91.50 99 THR A N 1
ATOM 770 C CA . THR A 1 99 ? 9.098 3.770 -5.918 1.00 91.50 99 THR A CA 1
ATOM 771 C C . THR A 1 99 ? 9.252 3.201 -4.509 1.00 91.50 99 THR A C 1
ATOM 773 O O . THR A 1 99 ? 9.066 2.009 -4.269 1.00 91.50 99 THR A O 1
ATOM 776 N N . GLY A 1 100 ? 9.625 4.056 -3.551 1.00 91.50 100 GLY A N 1
ATOM 777 C CA . GLY A 1 100 ? 9.754 3.675 -2.143 1.00 91.50 100 GLY A CA 1
ATOM 778 C C . GLY A 1 100 ? 10.620 2.430 -1.920 1.00 91.50 100 GLY A C 1
ATOM 779 O O . GLY A 1 100 ? 11.821 2.432 -2.185 1.00 91.50 100 GLY A O 1
ATOM 780 N N . ARG A 1 101 ? 10.007 1.371 -1.388 1.00 93.12 101 ARG A N 1
ATOM 781 C CA . ARG A 1 101 ? 10.621 0.065 -1.107 1.00 93.12 101 ARG A CA 1
ATOM 782 C C . ARG A 1 101 ? 10.345 -0.975 -2.204 1.00 93.12 101 ARG A C 1
ATOM 784 O O . ARG A 1 101 ? 10.865 -2.088 -2.115 1.00 93.12 101 ARG A O 1
ATOM 791 N N . SER A 1 102 ? 9.566 -0.640 -3.233 1.00 94.31 102 SER A N 1
ATOM 792 C CA . SER A 1 102 ? 9.294 -1.494 -4.396 1.00 94.31 102 SER A CA 1
ATOM 793 C C . SER A 1 102 ? 10.446 -1.442 -5.389 1.00 94.31 102 SER A C 1
ATOM 795 O O . SER A 1 102 ? 10.383 -0.689 -6.353 1.00 94.31 102 SER A O 1
ATOM 797 N N . ASN A 1 103 ? 11.473 -2.267 -5.153 1.00 82.00 103 ASN A N 1
ATOM 798 C CA . ASN A 1 103 ? 12.704 -2.359 -5.951 1.00 82.00 103 ASN A CA 1
ATOM 799 C C . ASN A 1 103 ? 13.312 -1.001 -6.297 1.00 82.00 103 ASN A C 1
ATOM 801 O O . ASN A 1 103 ? 12.889 -0.321 -7.225 1.00 82.00 103 ASN A O 1
ATOM 805 N N . ARG A 1 104 ? 14.381 -0.641 -5.587 1.00 73.62 104 ARG A N 1
ATOM 806 C CA . ARG A 1 104 ? 15.165 0.542 -5.926 1.00 73.62 104 ARG A CA 1
ATOM 807 C C . ARG A 1 104 ? 15.709 0.391 -7.350 1.00 73.62 104 ARG A C 1
ATOM 809 O O . ARG A 1 104 ? 16.590 -0.430 -7.576 1.00 73.62 104 ARG A O 1
ATOM 816 N N . ILE A 1 105 ? 15.184 1.183 -8.279 1.00 75.69 105 ILE A N 1
ATOM 817 C CA . ILE A 1 105 ? 15.738 1.325 -9.624 1.00 75.69 105 ILE A CA 1
ATOM 818 C C . ILE A 1 105 ? 16.655 2.544 -9.598 1.00 75.69 105 ILE A C 1
ATOM 820 O O . ILE A 1 105 ? 16.199 3.675 -9.449 1.00 75.69 105 ILE A O 1
ATOM 824 N N . ASP A 1 106 ? 17.958 2.306 -9.689 1.00 76.69 106 ASP A N 1
ATOM 825 C CA . ASP A 1 106 ? 18.990 3.340 -9.718 1.00 76.69 106 ASP A CA 1
ATOM 826 C C . ASP A 1 106 ? 20.015 3.088 -10.832 1.00 76.69 106 ASP A C 1
ATOM 828 O O . ASP A 1 106 ? 19.915 2.127 -11.595 1.00 76.69 106 ASP A O 1
ATOM 832 N N . THR A 1 107 ? 21.011 3.965 -10.952 1.00 80.38 107 THR A N 1
ATOM 833 C CA . THR A 1 107 ? 22.052 3.878 -11.985 1.00 80.38 107 THR A CA 1
ATOM 834 C C . THR A 1 107 ? 22.816 2.556 -11.965 1.00 80.38 107 THR A C 1
ATOM 836 O O . THR A 1 107 ? 23.142 2.048 -13.033 1.00 80.38 107 THR A O 1
ATOM 839 N N . HIS A 1 108 ? 23.055 1.958 -10.794 1.00 80.38 108 HIS A N 1
ATOM 840 C CA . HIS A 1 108 ? 23.686 0.636 -10.704 1.00 80.38 108 HIS A CA 1
ATOM 841 C C . HIS A 1 108 ? 22.773 -0.457 -11.258 1.00 80.38 108 HIS A C 1
ATOM 843 O O . HIS A 1 108 ? 23.221 -1.325 -12.008 1.00 80.38 108 HIS A O 1
ATOM 849 N N . THR A 1 109 ? 21.485 -0.387 -10.922 1.00 78.81 109 THR A N 1
ATOM 850 C CA . THR A 1 109 ? 20.465 -1.299 -11.450 1.00 78.81 109 THR A CA 1
ATOM 851 C C . THR A 1 109 ? 20.393 -1.205 -12.972 1.00 78.81 109 THR A C 1
ATOM 853 O O . THR A 1 109 ? 20.438 -2.231 -13.644 1.00 78.81 109 THR A O 1
ATOM 856 N N . MET A 1 110 ? 20.371 0.013 -13.520 1.00 80.88 110 MET A N 1
ATOM 857 C CA . MET A 1 110 ? 20.335 0.248 -14.966 1.00 80.88 110 MET A CA 1
ATOM 858 C C . MET A 1 110 ? 21.619 -0.190 -15.675 1.00 80.88 110 MET A C 1
ATOM 860 O O . MET A 1 110 ? 21.540 -0.787 -16.743 1.00 80.88 110 MET A O 1
ATOM 864 N N . ALA A 1 111 ? 22.795 0.046 -15.084 1.00 83.56 111 ALA A N 1
ATOM 865 C CA . ALA A 1 111 ? 24.072 -0.392 -15.654 1.00 83.56 111 ALA A CA 1
ATOM 866 C C . ALA A 1 111 ? 24.132 -1.917 -15.821 1.00 83.56 111 ALA A C 1
ATOM 868 O O . ALA A 1 111 ? 24.662 -2.421 -16.805 1.00 83.56 111 ALA A O 1
ATOM 869 N N . ARG A 1 112 ? 23.533 -2.652 -14.884 1.00 79.75 112 ARG A N 1
ATOM 870 C CA . ARG A 1 112 ? 23.472 -4.114 -14.914 1.00 79.75 112 ARG A CA 1
ATOM 871 C C . ARG A 1 112 ? 22.493 -4.660 -15.964 1.00 79.75 112 ARG A C 1
ATOM 873 O O . ARG A 1 112 ? 22.629 -5.808 -16.361 1.00 79.75 112 ARG A O 1
ATOM 880 N N . LEU A 1 113 ? 21.528 -3.846 -16.396 1.00 74.19 113 LEU A N 1
ATOM 881 C CA . LEU A 1 113 ? 20.568 -4.164 -17.460 1.00 74.19 113 LEU A CA 1
ATOM 882 C C . LEU A 1 113 ? 21.055 -3.712 -18.851 1.00 74.19 113 LEU A C 1
ATOM 884 O O . LEU A 1 113 ? 20.401 -3.997 -19.853 1.00 7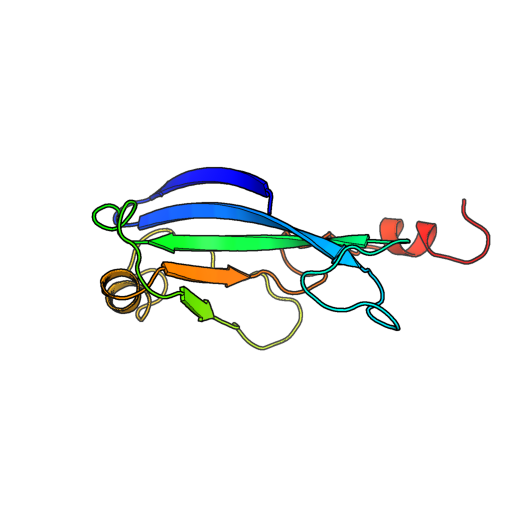4.19 113 LEU A O 1
ATOM 888 N N . ALA A 1 114 ? 22.176 -2.985 -18.937 1.00 75.38 114 ALA A N 1
ATOM 889 C CA . ALA A 1 114 ? 22.712 -2.510 -20.207 1.00 75.38 114 ALA A CA 1
ATOM 890 C C . ALA A 1 114 ? 23.268 -3.677 -21.055 1.00 75.38 114 ALA A C 1
ATOM 892 O O . ALA A 1 114 ? 23.850 -4.618 -20.503 1.00 75.38 114 ALA A O 1
ATOM 893 N N . PRO A 1 115 ? 23.142 -3.631 -22.398 1.00 58.06 115 PRO A N 1
ATOM 894 C CA . PRO A 1 115 ? 23.699 -4.663 -23.264 1.00 58.06 115 PRO A CA 1
ATOM 895 C C . PRO A 1 115 ? 25.223 -4.713 -23.102 1.00 58.06 115 PRO A C 1
ATOM 897 O O . PRO A 1 115 ? 25.899 -3.711 -23.329 1.00 58.06 115 PRO A O 1
ATOM 900 N N . GLY A 1 116 ? 25.751 -5.878 -22.720 1.00 62.88 116 GLY A N 1
ATOM 901 C CA . GLY A 1 116 ? 27.186 -6.084 -22.502 1.00 62.88 116 GLY A CA 1
ATOM 902 C C . GLY A 1 116 ? 27.642 -6.065 -21.043 1.00 62.88 116 GLY A C 1
ATOM 903 O O . GLY A 1 116 ? 28.821 -5.816 -20.842 1.00 62.88 116 GLY A O 1
ATOM 904 N N . GLY A 1 117 ? 26.720 -6.293 -20.089 1.00 50.97 117 GLY A N 1
ATOM 905 C CA . GLY A 1 117 ? 26.924 -6.547 -18.650 1.00 50.97 117 GLY A CA 1
ATOM 906 C C . GLY A 1 117 ? 28.366 -6.489 -18.132 1.00 50.97 117 GLY A C 1
ATOM 907 O O . GLY A 1 117 ? 29.201 -7.260 -18.589 1.00 50.97 117 GLY A O 1
ATOM 908 N N . ALA A 1 118 ? 28.600 -5.585 -17.173 1.00 48.41 118 ALA A N 1
ATOM 909 C CA . ALA A 1 118 ? 29.887 -5.319 -16.517 1.00 48.41 118 ALA A CA 1
ATOM 910 C C . ALA A 1 118 ? 30.789 -6.548 -16.296 1.00 48.41 118 ALA A C 1
ATOM 912 O O . ALA A 1 118 ? 30.276 -7.581 -15.804 1.00 48.41 118 ALA A O 1
#

Nearest PDB structures (foldseek):
  8jgm-assembly1_F  TM=9.213E-01  e=1.250E-08  Arabidopsis thaliana
  8jgn-assembly1_D  TM=9.246E-01  e=4.798E-08  Arabidopsis thaliana
  4ytx-assembly4_L  TM=5.614E-01  e=6.834E+00  Saccharomyces cerevisiae S288C
  2j4u-assembly2_W  TM=4.539E-01  e=5.033E+00  Escherichia coli

Solvent-accessible surface area (backbone atoms only — not comparable to full-atom values): 6969 Å² total; per-residue (Å²): 122,45,81,75,49,73,53,75,44,63,74,29,31,38,37,39,33,38,37,80,44,60,68,64,57,84,98,53,58,92,93,58,85,82,76,84,64,65,43,45,36,25,32,33,40,36,27,27,64,92,48,72,87,54,93,52,54,80,40,79,55,78,90,63,86,81,80,55,50,42,88,84,73,65,35,40,73,68,47,74,63,46,54,61,45,31,77,64,22,36,34,34,37,46,20,49,90,56,8,62,74,3,41,79,72,46,72,70,55,51,52,62,70,39,94,80,53,128